Protein AF-A0A4U1EAR6-F1 (afdb_monomer)

Foldseek 3Di:
DDQVVDDPPDPPPPPDDDDPVVVVVVVVVVVVVVVVVVPPDPDDDDDPPDDDPDPDPVVVVVVVVCCVVCVVPCVQVVVCVVVVHHD

Organism: Monodon monoceros (NCBI:txid40151)

Nearest PDB structures (foldseek):
  9fmd-assembly1_M  TM=9.748E-01  e=3.874E-12  Homo sapiens
  6qdv-assembly1_y  TM=9.728E-01  e=7.543E-12  Homo sapiens
  8c6j-assembly1_y  TM=9.776E-01  e=2.466E-11  Homo sapiens
  7w59-assembly1_M  TM=9.276E-01  e=4.458E-11  Homo sapiens

pLDDT: mean 91.57, std 7.73, range [57.41, 98.44]

Solvent-accessible surface area (backbone atoms only — not comparable to full-atom values): 5696 Å² total; per-residue (Å²): 110,68,79,81,61,60,58,99,87,49,84,70,73,92,75,78,77,80,56,69,71,59,51,51,53,5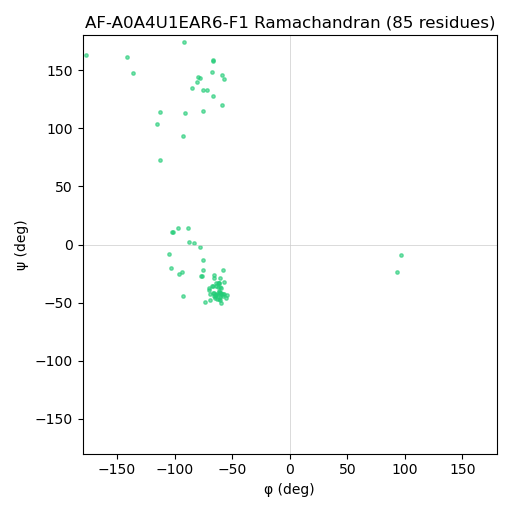1,50,56,50,52,51,54,51,49,56,54,57,70,59,64,75,71,84,73,87,84,66,88,89,52,89,77,93,52,93,45,74,70,46,44,54,47,52,58,47,47,44,74,73,42,40,85,79,43,48,66,60,51,54,24,59,77,65,75,53,75,132

InterPro domains:
  IPR013260 mRNA splicing factor SYF2 [PF08231] (2-82)
  IPR013260 mRNA splicing factor SYF2 [PTHR13264] (2-87)

Structure (mmCIF, N/CA/C/O backbone):
data_AF-A0A4U1EAR6-F1
#
_entry.id   AF-A0A4U1EAR6-F1
#
loop_
_atom_site.group_PDB
_atom_site.id
_atom_site.type_symbol
_atom_site.label_atom_id
_atom_site.label_alt_id
_atom_site.label_comp_id
_atom_site.label_asym_id
_atom_site.label_entity_id
_atom_site.label_seq_id
_atom_site.pdbx_PDB_ins_code
_atom_site.Cartn_x
_atom_site.Cartn_y
_atom_site.Cartn_z
_atom_site.occupancy
_atom_site.B_iso_or_equiv
_atom_site.auth_seq_id
_atom_site.auth_comp_id
_atom_site.auth_asym_id
_atom_site.auth_atom_id
_atom_site.pdbx_PDB_model_num
ATOM 1 N N . GLU A 1 1 ? 43.226 -7.447 -18.111 1.00 62.78 1 GLU A N 1
ATOM 2 C CA . GLU A 1 1 ? 42.805 -8.017 -16.811 1.00 62.78 1 GLU A CA 1
ATOM 3 C C . GLU A 1 1 ? 42.643 -6.940 -15.740 1.00 62.78 1 GLU A C 1
ATOM 5 O O . GLU A 1 1 ? 41.590 -6.918 -15.120 1.00 62.78 1 GLU A O 1
ATOM 10 N N . GLU A 1 2 ? 43.587 -6.000 -15.582 1.00 72.06 2 GLU A N 1
ATOM 11 C CA . GLU A 1 2 ? 43.482 -4.907 -14.586 1.00 72.06 2 GLU A CA 1
ATOM 12 C C . GLU A 1 2 ? 42.287 -3.953 -14.784 1.00 72.06 2 GLU A C 1
ATOM 14 O O . GLU A 1 2 ? 41.714 -3.487 -13.807 1.00 72.06 2 GLU A O 1
ATOM 19 N N . GLU A 1 3 ? 41.855 -3.689 -16.022 1.00 79.50 3 GLU A N 1
ATOM 20 C CA . GLU A 1 3 ? 40.665 -2.854 -16.266 1.00 79.50 3 GLU A CA 1
ATOM 21 C C . GLU A 1 3 ? 39.336 -3.582 -16.014 1.00 79.50 3 GLU A C 1
ATOM 23 O O . GLU A 1 3 ? 38.337 -2.957 -15.677 1.00 79.50 3 GLU A O 1
ATOM 28 N N . PHE A 1 4 ? 39.301 -4.909 -16.149 1.00 88.06 4 PHE A N 1
ATOM 29 C CA . PHE A 1 4 ? 38.079 -5.681 -15.900 1.00 88.06 4 PHE A CA 1
ATOM 30 C C . PHE A 1 4 ? 37.805 -5.848 -14.396 1.00 88.06 4 PHE A C 1
ATOM 32 O O . PHE A 1 4 ? 36.651 -5.948 -13.982 1.00 88.06 4 PHE A O 1
ATOM 39 N N . TYR A 1 5 ? 38.859 -5.819 -13.576 1.00 90.38 5 TYR A N 1
ATOM 40 C CA . TYR A 1 5 ? 38.787 -5.829 -12.114 1.00 90.38 5 TYR A CA 1
ATOM 41 C C . TYR A 1 5 ? 39.281 -4.487 -11.543 1.00 90.38 5 TYR A C 1
ATOM 43 O O . TYR A 1 5 ? 40.387 -4.422 -11.000 1.00 90.38 5 TYR A O 1
ATOM 51 N N . PRO A 1 6 ? 38.496 -3.399 -11.673 1.00 89.44 6 PRO A N 1
ATOM 52 C CA . PRO A 1 6 ? 38.941 -2.068 -11.283 1.00 89.44 6 PRO A CA 1
ATOM 53 C C . PRO A 1 6 ? 39.124 -1.928 -9.768 1.00 89.44 6 PRO A C 1
ATOM 55 O O . PRO A 1 6 ? 38.387 -2.500 -8.964 1.00 89.44 6 PRO A O 1
ATOM 58 N N . THR A 1 7 ? 40.076 -1.082 -9.381 1.00 89.75 7 THR A N 1
ATOM 59 C CA . THR A 1 7 ? 40.201 -0.560 -8.014 1.00 89.75 7 THR A CA 1
ATOM 60 C C . THR A 1 7 ? 39.436 0.760 -7.892 1.00 89.75 7 THR A C 1
ATOM 62 O O . THR A 1 7 ? 38.970 1.320 -8.884 1.00 89.75 7 THR A O 1
ATOM 65 N N . SER A 1 8 ? 39.337 1.316 -6.683 1.00 89.31 8 SER A N 1
ATOM 66 C CA . SER A 1 8 ? 38.686 2.616 -6.462 1.00 89.31 8 SER A CA 1
ATOM 67 C C . SER A 1 8 ? 39.301 3.771 -7.267 1.00 89.31 8 SER A C 1
ATOM 69 O O . SER A 1 8 ? 38.628 4.773 -7.479 1.00 89.31 8 SER A O 1
ATOM 71 N N . ASN A 1 9 ? 40.558 3.636 -7.710 1.00 88.31 9 ASN A N 1
ATOM 72 C CA . ASN A 1 9 ? 41.297 4.661 -8.456 1.00 88.31 9 ASN A CA 1
ATOM 73 C C . ASN A 1 9 ? 41.360 4.380 -9.973 1.00 88.31 9 ASN A C 1
ATOM 75 O O . ASN A 1 9 ? 42.140 5.014 -10.681 1.00 88.31 9 ASN A O 1
ATOM 79 N N . SER A 1 10 ? 40.585 3.418 -10.482 1.00 86.06 10 SER A N 1
ATOM 80 C CA . SER A 1 10 ? 40.559 3.066 -11.907 1.00 86.06 10 SER A CA 1
ATOM 81 C C . SER A 1 10 ? 39.695 4.037 -12.728 1.00 86.06 10 SER A C 1
ATOM 83 O O . SER A 1 10 ? 38.645 4.491 -12.279 1.00 86.06 10 SER A O 1
ATOM 85 N N . LEU A 1 11 ? 40.104 4.327 -13.969 1.00 84.44 11 LEU A N 1
ATOM 86 C CA . LEU A 1 11 ? 39.513 5.382 -14.814 1.00 84.44 11 LEU A CA 1
ATOM 87 C C . LEU A 1 11 ? 38.311 4.929 -15.678 1.00 84.44 11 LEU A C 1
ATOM 89 O O . LEU A 1 11 ? 37.900 5.646 -16.584 1.00 84.44 11 LEU A O 1
ATOM 93 N N . LEU A 1 12 ? 37.718 3.760 -15.416 1.00 83.56 12 LEU A N 1
ATOM 94 C CA . LEU A 1 12 ? 36.595 3.225 -16.213 1.00 83.56 12 LEU A CA 1
ATOM 95 C C . LEU A 1 12 ? 35.249 3.913 -15.937 1.00 83.56 12 LEU A C 1
ATOM 97 O O . LEU A 1 12 ? 34.276 3.716 -16.664 1.00 83.56 12 LEU A O 1
ATOM 101 N N . HIS A 1 13 ? 35.160 4.697 -14.865 1.00 87.19 13 HIS A N 1
ATOM 102 C CA . HIS A 1 13 ? 33.933 5.392 -14.505 1.00 87.19 13 HIS A CA 1
ATOM 103 C C . HIS A 1 13 ? 33.689 6.604 -15.421 1.00 87.19 13 HIS A C 1
ATOM 105 O O . HIS A 1 13 ? 34.580 7.422 -15.628 1.00 87.19 13 HIS A O 1
ATOM 111 N N . GLY A 1 14 ? 32.462 6.748 -15.931 1.00 88.06 14 GLY A N 1
ATOM 112 C CA . GLY A 1 14 ? 32.028 7.913 -16.718 1.00 88.06 14 GLY A CA 1
ATOM 113 C C . GLY A 1 14 ? 32.082 7.754 -18.242 1.00 88.06 14 GLY A C 1
ATOM 114 O O . GLY A 1 14 ? 31.532 8.595 -18.945 1.00 88.06 14 GLY A O 1
ATOM 115 N N . THR A 1 15 ? 32.675 6.677 -18.765 1.00 89.75 15 THR A N 1
ATOM 116 C CA . THR A 1 15 ? 32.737 6.392 -20.216 1.00 89.75 15 THR A CA 1
ATOM 117 C C . THR A 1 15 ? 31.772 5.295 -20.670 1.00 89.75 15 THR A C 1
ATOM 119 O O . THR A 1 15 ? 31.607 5.073 -21.868 1.00 89.75 15 THR A O 1
ATOM 122 N N . HIS A 1 16 ? 31.115 4.610 -19.731 1.00 91.94 16 HIS A N 1
ATOM 123 C CA . HIS A 1 16 ? 30.202 3.512 -20.029 1.00 91.94 16 HIS A CA 1
ATOM 124 C C . HIS A 1 16 ? 28.861 4.022 -20.570 1.00 91.94 16 HIS A C 1
ATOM 126 O O . HIS A 1 16 ? 28.082 4.649 -19.848 1.00 91.94 16 HIS A O 1
ATOM 132 N N . VAL A 1 17 ? 28.573 3.690 -21.827 1.00 94.69 17 VAL A N 1
ATOM 133 C CA . VAL A 1 17 ? 27.268 3.887 -22.463 1.00 94.69 17 VAL A CA 1
ATOM 134 C C . VAL A 1 17 ? 26.709 2.499 -22.789 1.00 94.69 17 VAL A C 1
ATOM 136 O O . VAL A 1 17 ? 27.208 1.869 -23.722 1.00 94.69 17 VAL A O 1
ATOM 139 N N . PRO A 1 18 ? 25.741 1.983 -22.008 1.00 94.50 18 PRO A N 1
ATOM 140 C CA . PRO A 1 18 ? 25.177 0.660 -22.250 1.00 94.50 18 PRO A CA 1
ATOM 141 C C . PRO A 1 18 ? 24.394 0.617 -23.560 1.00 94.50 18 PRO A C 1
ATOM 143 O O . PRO A 1 18 ? 23.903 1.636 -24.056 1.00 94.50 18 PRO A O 1
ATOM 146 N N . SER A 1 19 ? 24.224 -0.591 -24.083 1.00 97.31 19 SER A N 1
ATOM 147 C CA . SER A 1 19 ? 23.297 -0.843 -25.181 1.00 97.31 19 SER A CA 1
ATOM 148 C C . SER A 1 19 ? 21.843 -0.629 -24.742 1.00 97.31 19 SER A C 1
ATOM 150 O O . SER A 1 19 ? 21.501 -0.716 -23.560 1.00 97.31 19 SER A O 1
ATOM 152 N N . THR A 1 20 ? 20.953 -0.387 -25.704 1.00 97.06 20 THR A N 1
ATOM 153 C CA . THR A 1 20 ? 19.516 -0.236 -25.431 1.00 97.06 20 THR A CA 1
ATOM 154 C C . THR A 1 20 ? 18.916 -1.493 -24.800 1.00 97.06 20 THR A C 1
ATOM 156 O O . THR A 1 20 ? 18.120 -1.387 -23.876 1.00 97.06 20 THR A O 1
ATOM 159 N N . GLU A 1 21 ? 19.368 -2.680 -25.209 1.00 97.44 21 GLU A N 1
ATOM 160 C CA . GLU A 1 21 ? 18.896 -3.962 -24.669 1.00 97.44 21 GLU A CA 1
ATOM 161 C C . GLU A 1 21 ? 19.199 -4.121 -23.168 1.00 97.44 21 GLU A C 1
ATOM 163 O O . GLU A 1 21 ? 18.403 -4.679 -22.410 1.00 97.44 21 GLU A O 1
ATOM 168 N N . GLU A 1 22 ? 20.348 -3.622 -22.705 1.00 97.19 22 GLU A N 1
ATOM 169 C CA . GLU A 1 22 ? 20.716 -3.648 -21.285 1.00 97.19 22 GLU A CA 1
ATOM 170 C C . GLU A 1 22 ? 19.863 -2.683 -20.458 1.00 97.19 22 GLU A C 1
ATOM 172 O O . GLU A 1 22 ? 19.474 -3.018 -19.334 1.00 97.19 22 GLU A O 1
ATOM 177 N N . ILE A 1 23 ? 19.536 -1.520 -21.029 1.00 97.44 23 ILE A N 1
ATOM 178 C CA . ILE A 1 23 ? 18.622 -0.547 -20.422 1.00 97.44 23 ILE A CA 1
ATOM 179 C C . ILE A 1 23 ? 17.220 -1.151 -20.317 1.00 97.44 23 ILE A C 1
ATOM 181 O O . ILE A 1 23 ? 16.621 -1.098 -19.244 1.00 97.44 23 ILE A O 1
ATOM 185 N N . ASP A 1 24 ? 16.720 -1.791 -21.374 1.00 98.06 24 ASP A N 1
ATOM 186 C CA . ASP A 1 24 ? 15.388 -2.402 -21.383 1.00 98.06 24 ASP A CA 1
ATOM 187 C C . ASP A 1 24 ? 15.259 -3.487 -20.305 1.00 98.06 24 ASP A C 1
ATOM 189 O O . ASP A 1 24 ? 14.275 -3.532 -19.564 1.00 98.06 24 ASP A O 1
ATOM 193 N N . ARG A 1 25 ? 16.292 -4.323 -20.128 1.00 98.00 25 ARG A N 1
ATOM 194 C CA . ARG A 1 25 ? 16.327 -5.312 -19.035 1.00 98.00 25 ARG A CA 1
ATOM 195 C C . ARG A 1 25 ? 16.265 -4.662 -17.654 1.00 98.00 25 ARG A C 1
ATOM 197 O O . ARG A 1 25 ? 15.576 -5.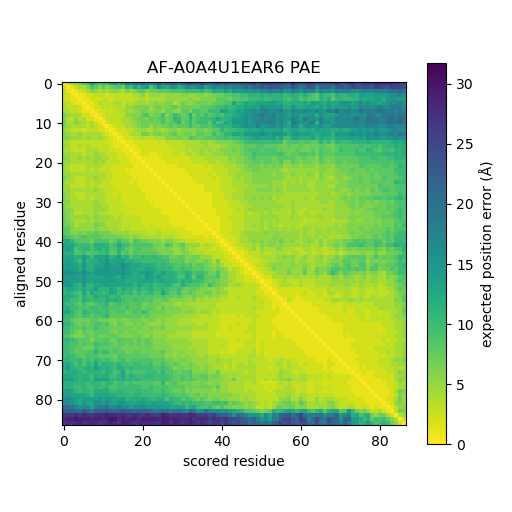183 -16.776 1.00 98.00 25 ARG A O 1
ATOM 204 N N . MET A 1 26 ? 16.983 -3.557 -17.452 1.00 97.88 26 MET A N 1
ATOM 205 C CA . MET A 1 26 ? 16.950 -2.804 -16.196 1.00 97.88 26 MET A CA 1
ATOM 206 C C . MET A 1 26 ? 15.555 -2.216 -15.944 1.00 97.88 26 MET A C 1
ATOM 208 O O . MET A 1 26 ? 15.048 -2.314 -14.829 1.00 97.88 26 MET A O 1
ATOM 212 N N . VAL A 1 27 ? 14.915 -1.644 -16.968 1.00 98.44 27 VAL A N 1
ATOM 213 C CA . VAL A 1 27 ? 13.558 -1.084 -16.861 1.00 98.44 27 VAL A CA 1
ATOM 214 C C . VAL A 1 27 ? 12.557 -2.167 -16.460 1.00 98.44 27 VAL A C 1
ATOM 216 O O . VAL A 1 27 ? 11.823 -1.986 -15.489 1.00 98.44 27 VAL A O 1
ATOM 219 N N . VAL A 1 28 ? 12.592 -3.326 -17.122 1.00 98.44 28 VAL A N 1
ATOM 220 C CA . VAL A 1 28 ? 11.710 -4.461 -16.805 1.00 98.44 28 VAL A CA 1
ATOM 221 C C . VAL A 1 28 ? 11.895 -4.950 -15.362 1.00 98.44 28 VAL A C 1
ATOM 223 O O . VAL A 1 28 ? 10.927 -5.348 -14.710 1.00 98.44 28 VAL A O 1
ATOM 226 N N . ASP A 1 29 ? 13.122 -4.951 -14.838 1.00 98.38 29 ASP A N 1
ATOM 227 C CA . ASP A 1 29 ? 13.368 -5.325 -13.440 1.00 98.38 29 ASP A CA 1
ATOM 228 C C . ASP A 1 29 ? 12.813 -4.284 -12.453 1.00 98.38 29 ASP A C 1
ATOM 230 O O . ASP A 1 29 ? 12.133 -4.638 -11.484 1.00 98.38 29 ASP A O 1
ATOM 234 N N . LEU A 1 30 ? 13.006 -2.992 -12.740 1.00 98.38 30 LEU A N 1
ATOM 235 C CA . LEU A 1 30 ? 12.450 -1.907 -11.930 1.00 98.38 30 LEU A CA 1
ATOM 236 C C . LEU A 1 30 ? 10.920 -1.943 -11.892 1.00 98.38 30 LEU A C 1
ATOM 238 O O . LEU A 1 30 ? 10.334 -1.768 -10.822 1.00 98.38 30 LEU A O 1
ATOM 242 N N . GLU A 1 31 ? 10.264 -2.221 -13.017 1.00 98.25 31 GLU A N 1
ATOM 243 C CA . GLU A 1 31 ? 8.807 -2.376 -13.080 1.00 98.25 31 GLU A CA 1
ATOM 244 C C . GLU A 1 31 ? 8.327 -3.523 -12.183 1.00 98.25 31 GLU A C 1
ATOM 246 O O . GLU A 1 31 ? 7.422 -3.341 -11.362 1.00 98.25 31 GLU A O 1
ATOM 251 N N . LYS A 1 32 ? 9.000 -4.680 -12.225 1.00 98.25 32 LYS A N 1
ATOM 252 C CA . LYS A 1 32 ? 8.699 -5.811 -11.328 1.00 98.25 32 LYS A CA 1
ATOM 253 C C . LYS A 1 32 ? 8.902 -5.449 -9.857 1.00 98.25 32 LYS A C 1
ATOM 255 O O . LYS A 1 32 ? 8.107 -5.852 -8.999 1.00 98.25 32 LYS A O 1
ATOM 260 N N . GLN A 1 33 ? 9.952 -4.694 -9.539 1.00 98.00 33 GLN A N 1
ATOM 261 C CA . GLN A 1 33 ? 10.208 -4.236 -8.175 1.00 98.00 33 GLN A CA 1
ATOM 262 C C . GLN A 1 33 ? 9.128 -3.258 -7.695 1.00 98.00 33 GLN A C 1
ATOM 264 O O . GLN A 1 33 ? 8.669 -3.371 -6.553 1.00 98.00 33 GLN A O 1
ATOM 269 N N . ILE A 1 34 ? 8.697 -2.333 -8.557 1.00 97.44 34 ILE A N 1
ATOM 270 C CA . ILE A 1 34 ? 7.601 -1.396 -8.287 1.00 97.44 34 ILE A CA 1
ATOM 271 C C . ILE A 1 34 ? 6.317 -2.173 -8.000 1.00 97.44 34 ILE A C 1
ATOM 273 O O . ILE A 1 34 ? 5.723 -1.988 -6.937 1.00 97.44 34 ILE A O 1
ATOM 277 N N . GLU A 1 35 ? 5.950 -3.129 -8.853 1.00 97.38 35 GLU A N 1
ATOM 278 C CA . GLU A 1 35 ? 4.762 -3.954 -8.634 1.00 97.38 35 GLU A CA 1
ATOM 279 C C . GLU A 1 35 ? 4.800 -4.713 -7.304 1.00 97.38 35 GLU A C 1
ATOM 281 O O . GLU A 1 35 ? 3.792 -4.818 -6.596 1.00 97.38 35 GLU A O 1
ATOM 286 N N . LYS A 1 36 ? 5.962 -5.276 -6.954 1.00 97.25 36 LYS A N 1
ATOM 287 C CA . LYS A 1 36 ? 6.147 -5.990 -5.688 1.00 97.25 36 LYS A CA 1
ATOM 288 C C . LYS A 1 36 ? 5.981 -5.050 -4.493 1.00 97.25 36 LYS A C 1
ATOM 290 O O . LYS A 1 36 ? 5.345 -5.430 -3.508 1.00 97.25 36 LYS A O 1
ATOM 295 N N . ARG A 1 37 ? 6.539 -3.838 -4.574 1.00 96.19 37 ARG A N 1
ATOM 296 C CA . ARG A 1 37 ? 6.433 -2.806 -3.533 1.00 96.19 37 ARG A 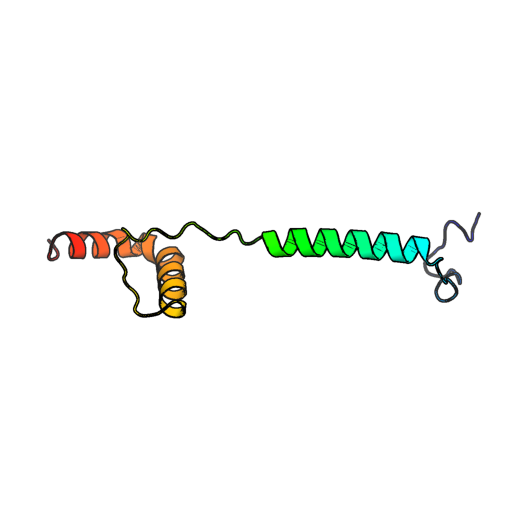CA 1
ATOM 297 C C . ARG A 1 37 ? 4.988 -2.352 -3.347 1.00 96.19 37 ARG A C 1
ATOM 299 O O . ARG A 1 37 ? 4.531 -2.252 -2.211 1.00 96.19 37 ARG A O 1
ATOM 306 N N . ASP A 1 38 ? 4.256 -2.131 -4.431 1.00 95.44 38 ASP A N 1
ATOM 307 C CA . ASP A 1 38 ? 2.882 -1.627 -4.373 1.00 95.44 38 ASP A CA 1
ATOM 308 C C . ASP A 1 38 ? 1.929 -2.648 -3.717 1.00 95.44 38 ASP A C 1
ATOM 310 O O . ASP A 1 38 ? 0.987 -2.283 -3.011 1.00 95.44 38 ASP A O 1
ATOM 314 N N . LYS A 1 39 ? 2.239 -3.946 -3.843 1.00 94.94 39 LYS A N 1
ATOM 315 C CA . LYS A 1 39 ? 1.506 -5.061 -3.215 1.00 94.94 39 LYS A CA 1
ATOM 316 C C . LYS A 1 39 ? 1.913 -5.334 -1.751 1.00 94.94 39 LYS A C 1
ATOM 318 O O . LYS A 1 39 ? 1.369 -6.260 -1.141 1.00 94.94 39 LYS A O 1
ATOM 323 N N . TYR A 1 40 ? 2.845 -4.567 -1.166 1.00 94.56 40 TYR A N 1
ATOM 324 C CA . TYR A 1 40 ? 3.361 -4.798 0.195 1.00 94.56 40 TYR A CA 1
ATOM 325 C C . TYR A 1 40 ? 2.280 -4.648 1.277 1.00 94.56 40 TYR A C 1
ATOM 327 O O . TYR A 1 40 ? 2.135 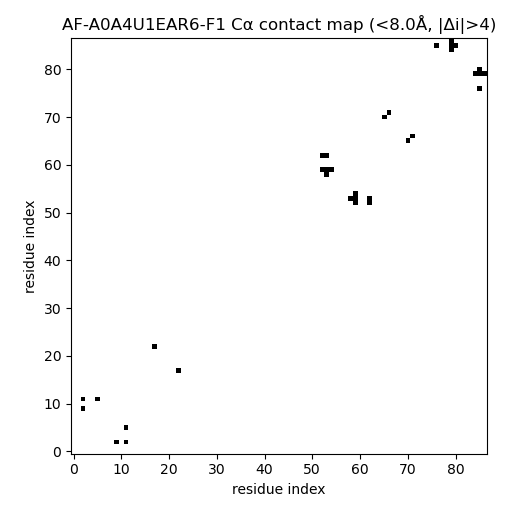-5.508 2.148 1.00 94.56 40 TYR A O 1
ATOM 335 N N . SER A 1 41 ? 1.481 -3.577 1.208 1.00 92.12 41 SER A N 1
ATOM 336 C CA . SER A 1 41 ? 0.376 -3.340 2.143 1.00 92.12 41 SER A CA 1
ATOM 337 C C . SER A 1 41 ? -0.923 -3.911 1.581 1.00 92.12 41 SER A C 1
ATOM 339 O O . SER A 1 41 ? -1.635 -3.261 0.814 1.00 92.12 41 SER A O 1
ATOM 341 N N . ARG A 1 42 ? -1.238 -5.156 1.946 1.00 92.38 42 ARG A N 1
ATOM 342 C CA . ARG A 1 42 ? -2.450 -5.833 1.463 1.00 92.38 42 ARG A CA 1
ATOM 343 C C . ARG A 1 42 ? -3.709 -5.238 2.096 1.00 92.38 42 ARG A C 1
ATOM 345 O O . ARG A 1 42 ? -3.793 -5.078 3.317 1.00 92.38 42 ARG A O 1
ATOM 352 N N . ARG A 1 43 ? -4.719 -4.960 1.267 1.00 91.06 43 ARG A N 1
ATOM 353 C CA . ARG A 1 43 ? -6.046 -4.528 1.725 1.00 91.06 43 ARG A CA 1
ATOM 354 C C . ARG A 1 43 ? -6.724 -5.678 2.477 1.00 91.06 43 ARG A C 1
ATOM 356 O O . ARG A 1 43 ? -6.813 -6.787 1.962 1.00 91.06 43 ARG A O 1
ATOM 363 N N . ARG A 1 44 ? -7.201 -5.407 3.695 1.00 90.44 44 ARG A N 1
ATOM 364 C CA . ARG A 1 44 ? -8.040 -6.345 4.458 1.00 90.44 44 ARG A CA 1
ATOM 365 C C . ARG A 1 44 ? -9.476 -6.304 3.914 1.00 90.44 44 ARG A C 1
ATOM 367 O O . ARG A 1 44 ? -9.906 -5.207 3.542 1.00 90.44 44 ARG A O 1
ATOM 374 N N . PRO A 1 45 ? -10.191 -7.445 3.855 1.00 90.88 45 PRO A N 1
ATOM 375 C CA . PRO A 1 45 ? -11.583 -7.464 3.419 1.00 90.88 45 PRO A CA 1
ATOM 376 C C . PRO A 1 45 ? -12.419 -6.535 4.303 1.00 90.88 45 PRO A C 1
ATOM 378 O O . PRO A 1 45 ? -12.156 -6.391 5.499 1.00 90.88 45 PRO A O 1
ATOM 381 N N . TYR A 1 46 ? -13.372 -5.853 3.677 1.00 89.75 46 TYR A N 1
ATOM 382 C CA . TYR A 1 46 ? -14.371 -5.058 4.377 1.00 89.75 46 TYR A CA 1
ATOM 383 C C . TYR A 1 46 ? -15.513 -5.990 4.781 1.00 89.75 46 TYR A C 1
ATOM 385 O O . TYR A 1 46 ? -15.910 -6.819 3.969 1.00 89.75 46 TYR A O 1
ATOM 393 N N . ASN A 1 47 ? -15.978 -5.873 6.021 1.00 90.69 47 ASN A N 1
ATOM 394 C CA . ASN A 1 47 ? -17.151 -6.578 6.519 1.00 90.69 47 ASN A CA 1
ATOM 395 C C . ASN A 1 47 ? -18.225 -5.521 6.787 1.00 90.69 47 ASN A C 1
ATOM 397 O O . ASN A 1 47 ? -18.000 -4.651 7.629 1.00 90.69 47 ASN A O 1
ATOM 401 N N . ASP A 1 48 ? -19.314 -5.561 6.030 1.00 88.44 48 ASP A N 1
ATOM 402 C CA . ASP A 1 48 ? -20.473 -4.676 6.161 1.00 88.44 48 ASP A CA 1
ATOM 403 C C . ASP A 1 48 ? -21.354 -5.030 7.365 1.00 88.44 48 ASP A C 1
ATOM 405 O O . ASP A 1 48 ? -22.006 -4.142 7.905 1.00 88.44 48 ASP A O 1
ATOM 409 N N . ASP A 1 49 ? -21.275 -6.268 7.859 1.00 90.44 49 ASP A N 1
ATOM 410 C CA . ASP A 1 49 ? -21.958 -6.708 9.084 1.00 90.44 49 ASP A CA 1
ATOM 411 C C . ASP A 1 49 ? -21.247 -6.261 10.379 1.00 90.44 49 ASP A C 1
ATOM 413 O O . ASP A 1 49 ? -21.695 -6.572 11.482 1.00 90.44 49 ASP A O 1
ATOM 417 N N . ALA A 1 50 ? -20.095 -5.589 10.284 1.00 89.44 50 ALA A N 1
ATOM 418 C CA . ALA A 1 50 ? -19.368 -5.122 11.461 1.00 89.44 50 ALA A CA 1
ATOM 419 C C . ALA A 1 50 ? -19.971 -3.823 12.014 1.00 89.44 50 ALA A C 1
ATOM 421 O O . ALA A 1 50 ? -20.253 -2.904 11.248 1.00 89.44 50 ALA A O 1
ATOM 422 N N . ASP A 1 51 ? -20.049 -3.697 13.341 1.00 88.44 51 ASP A N 1
ATOM 423 C CA . ASP A 1 51 ? -20.460 -2.445 13.982 1.00 88.44 51 ASP A CA 1
ATOM 424 C C . ASP A 1 51 ? -19.517 -1.294 13.599 1.00 88.44 51 ASP A C 1
ATOM 426 O O . ASP A 1 51 ? -18.302 -1.326 13.831 1.00 88.44 51 ASP A O 1
ATOM 430 N N . ILE A 1 52 ? -20.090 -0.264 12.973 1.00 90.19 52 ILE A N 1
ATOM 431 C CA . ILE A 1 52 ? -19.357 0.883 12.442 1.00 90.19 52 ILE A CA 1
ATOM 432 C C . ILE A 1 52 ? -19.281 1.980 13.508 1.00 90.19 52 ILE A C 1
ATOM 434 O O . ILE A 1 52 ? -20.273 2.624 13.835 1.00 90.19 52 ILE A O 1
ATOM 438 N N . ASP A 1 53 ? -18.069 2.253 13.991 1.00 90.88 53 ASP A N 1
ATOM 439 C CA . ASP A 1 53 ? -17.767 3.305 14.973 1.00 90.88 53 ASP A CA 1
ATOM 440 C C . ASP A 1 53 ? -17.264 4.622 14.334 1.00 90.88 53 ASP A C 1
ATOM 442 O O . ASP A 1 53 ? -16.702 5.493 15.006 1.00 90.88 53 ASP A O 1
ATOM 446 N N . TYR A 1 54 ? -17.433 4.785 13.017 1.00 92.81 54 TYR A N 1
ATOM 447 C CA . TYR A 1 54 ? -16.902 5.913 12.250 1.00 92.81 54 TYR A CA 1
ATOM 448 C C . TYR A 1 54 ? -17.913 6.500 11.260 1.00 92.81 54 TYR A C 1
ATOM 450 O O . TYR A 1 54 ? -18.707 5.804 10.644 1.00 92.81 54 TYR A O 1
ATOM 458 N N . ILE A 1 55 ? -17.814 7.812 11.035 1.00 94.12 55 ILE A N 1
ATOM 459 C CA . ILE A 1 55 ? -18.643 8.545 10.058 1.00 94.12 55 ILE A CA 1
ATOM 460 C C . ILE A 1 55 ? -17.944 8.648 8.688 1.00 94.12 55 ILE A C 1
ATOM 462 O O . ILE A 1 55 ? -18.590 8.837 7.663 1.00 94.12 55 ILE A O 1
ATOM 466 N N . ASN A 1 56 ? -16.607 8.548 8.642 1.00 93.50 56 ASN A N 1
ATOM 467 C CA . ASN A 1 56 ? -15.834 8.680 7.403 1.00 93.50 56 ASN A CA 1
ATOM 468 C C . ASN A 1 56 ? -14.646 7.700 7.331 1.00 93.50 56 ASN A C 1
ATOM 470 O O . ASN A 1 56 ? -14.157 7.212 8.348 1.00 93.50 56 ASN A O 1
ATOM 474 N N . GLU A 1 57 ? -14.128 7.468 6.123 1.00 91.62 57 GLU A N 1
ATOM 475 C CA . GLU A 1 57 ? -13.019 6.534 5.846 1.00 91.62 57 GLU A CA 1
ATOM 476 C C . GLU A 1 57 ? -11.697 6.892 6.547 1.00 91.62 57 GLU A C 1
ATOM 478 O O . GLU A 1 57 ? -10.908 6.020 6.925 1.00 91.62 57 GLU A O 1
ATOM 483 N N . ARG A 1 58 ? -11.415 8.189 6.733 1.00 95.50 58 ARG A N 1
ATOM 484 C CA . ARG A 1 58 ? -10.212 8.628 7.460 1.00 95.50 58 ARG A CA 1
ATOM 485 C C . ARG A 1 58 ? -10.337 8.311 8.951 1.00 95.50 58 ARG A C 1
ATOM 487 O O . ARG A 1 58 ? -9.365 7.851 9.548 1.00 95.50 58 ARG A O 1
ATOM 494 N N . ASN A 1 59 ? -11.529 8.488 9.510 1.00 95.56 59 ASN A N 1
ATOM 495 C CA . ASN A 1 59 ? -11.871 8.151 10.880 1.00 95.56 59 ASN A CA 1
ATOM 496 C C . ASN A 1 59 ? -11.823 6.629 11.083 1.00 95.56 59 ASN A C 1
ATOM 498 O O . ASN A 1 59 ? -11.168 6.177 12.009 1.00 95.56 59 ASN A O 1
ATOM 502 N N . ALA A 1 60 ? -12.316 5.823 10.135 1.00 93.81 60 ALA A N 1
ATOM 503 C CA . ALA A 1 60 ? -12.172 4.361 10.176 1.00 93.81 60 ALA A CA 1
ATOM 504 C C . ALA A 1 60 ? -10.704 3.913 10.308 1.00 93.81 60 ALA A C 1
ATOM 506 O O . ALA A 1 60 ? -10.360 3.018 11.082 1.00 93.81 60 ALA A O 1
ATOM 507 N N . LYS A 1 61 ? -9.799 4.542 9.544 1.00 94.88 61 LYS A N 1
ATOM 508 C CA . LYS A 1 61 ? -8.353 4.272 9.630 1.00 94.88 61 LYS A CA 1
ATOM 509 C C . LYS A 1 61 ? -7.760 4.730 10.963 1.00 94.88 61 LYS A C 1
ATOM 511 O O . LYS A 1 61 ? -6.849 4.070 11.468 1.00 94.88 61 LYS A O 1
ATOM 516 N N . PHE A 1 62 ? -8.254 5.836 11.515 1.00 96.94 62 PHE A N 1
ATOM 517 C CA . PHE A 1 62 ? -7.841 6.340 12.819 1.00 96.94 62 PHE A CA 1
ATOM 518 C C . PHE A 1 62 ? -8.323 5.430 13.956 1.00 96.94 62 PHE A C 1
ATOM 520 O O . PHE A 1 62 ? -7.488 5.003 14.746 1.00 96.94 62 PHE A O 1
ATOM 527 N N . ASN A 1 63 ? -9.591 5.015 13.970 1.00 95.38 63 ASN A N 1
ATOM 528 C CA . ASN A 1 63 ? -10.136 4.045 14.925 1.00 95.38 63 ASN A CA 1
ATOM 529 C C . ASN A 1 63 ? -9.374 2.713 14.854 1.00 95.38 63 ASN A C 1
ATOM 531 O O . ASN A 1 63 ? -8.899 2.219 15.871 1.00 95.38 63 ASN A O 1
ATOM 535 N N . LYS A 1 64 ? -9.075 2.196 13.650 1.00 94.75 64 LYS A N 1
ATOM 536 C CA . LYS A 1 64 ? -8.192 1.018 13.473 1.00 94.75 64 LYS A CA 1
ATOM 537 C C . LYS A 1 64 ? -6.768 1.234 13.999 1.00 94.75 64 LYS A C 1
ATOM 539 O O . LYS A 1 64 ? -6.077 0.273 14.341 1.00 94.75 64 LYS A O 1
ATOM 544 N N . LYS A 1 65 ? -6.257 2.469 13.998 1.00 96.88 65 LYS A N 1
ATOM 545 C CA . LYS A 1 65 ? -4.970 2.800 14.626 1.00 96.88 65 LYS A CA 1
ATOM 546 C C . LYS A 1 65 ? -5.125 2.796 16.145 1.00 96.88 65 LYS A C 1
ATOM 548 O O . LYS A 1 65 ? -4.327 2.134 16.796 1.00 96.88 65 LYS A O 1
ATOM 553 N N . ALA A 1 66 ? -6.140 3.470 16.678 1.00 96.19 66 ALA A N 1
ATOM 554 C CA . ALA A 1 66 ? -6.438 3.505 18.102 1.00 96.19 66 ALA A CA 1
ATOM 555 C C . ALA A 1 66 ? -6.609 2.090 18.669 1.00 96.19 66 ALA A C 1
ATOM 557 O O . ALA A 1 66 ? -5.945 1.759 19.640 1.00 96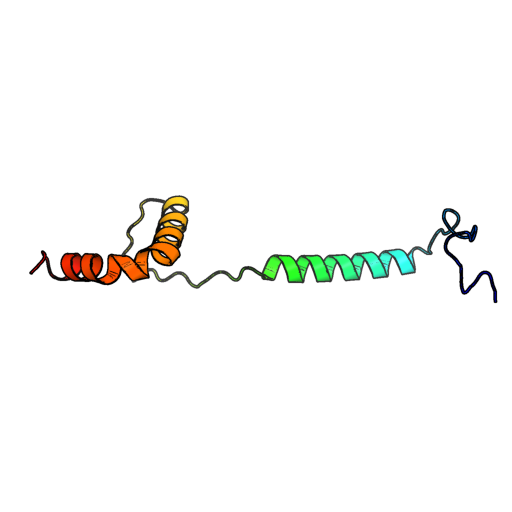.19 66 ALA A O 1
ATOM 558 N N . GLU A 1 67 ? -7.358 1.216 17.998 1.00 95.00 67 GLU A N 1
ATOM 559 C CA . GLU A 1 67 ? -7.544 -0.178 18.412 1.00 95.00 67 GLU A CA 1
ATOM 560 C C . GLU A 1 67 ? -6.217 -0.951 18.486 1.00 95.00 67 GLU A C 1
ATOM 562 O O . GLU A 1 67 ? -5.967 -1.670 19.449 1.00 95.00 67 GLU A O 1
ATOM 567 N N . ARG A 1 68 ? -5.305 -0.759 17.519 1.00 95.81 68 ARG A N 1
ATOM 568 C CA . ARG A 1 68 ? -3.989 -1.427 17.533 1.00 95.81 68 ARG A CA 1
ATOM 569 C C . ARG A 1 68 ? -3.107 -1.017 18.711 1.00 95.81 68 ARG A C 1
ATOM 571 O O . A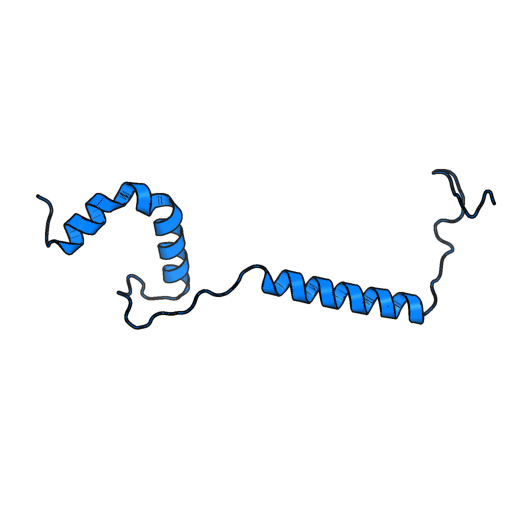RG A 1 68 ? -2.301 -1.829 19.152 1.00 95.81 68 ARG A O 1
ATOM 578 N N . PHE A 1 69 ? -3.207 0.229 19.172 1.00 97.19 69 PHE A N 1
ATOM 579 C CA . PHE A 1 69 ? -2.382 0.738 20.273 1.00 97.19 69 PHE A CA 1
ATOM 580 C C . PHE A 1 69 ? -3.065 0.582 21.633 1.00 97.19 69 PHE A C 1
ATOM 582 O O . PHE A 1 69 ? -2.429 0.163 22.596 1.00 97.19 69 PHE A O 1
ATOM 589 N N . TYR A 1 70 ? -4.350 0.915 21.708 1.00 97.50 70 TYR A N 1
ATOM 590 C CA . TYR A 1 70 ? -5.101 1.041 22.951 1.00 97.50 70 TYR A CA 1
ATOM 591 C C . TYR A 1 70 ? -6.023 -0.141 23.230 1.00 97.50 70 TYR A C 1
ATOM 593 O O . TYR A 1 70 ? -6.333 -0.361 24.394 1.00 97.50 70 TYR A O 1
ATOM 601 N N . GLY A 1 71 ? -6.393 -0.947 22.228 1.00 94.94 71 GLY A N 1
ATOM 602 C CA . GLY A 1 71 ? -7.342 -2.057 22.396 1.00 94.94 71 GLY A CA 1
ATOM 603 C C . GLY A 1 71 ? -6.915 -3.071 23.461 1.00 94.94 71 GLY A C 1
ATOM 604 O O . G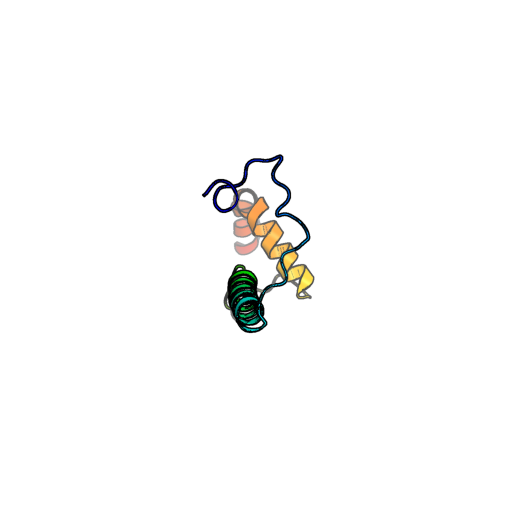LY A 1 71 ? -7.750 -3.591 24.195 1.00 94.94 71 GLY A O 1
ATOM 605 N N . LYS A 1 72 ? -5.601 -3.279 23.640 1.00 96.19 72 LYS A N 1
ATOM 606 C CA . LYS A 1 72 ? -5.060 -4.116 24.727 1.00 96.19 72 LYS A CA 1
ATOM 607 C C . LYS A 1 72 ? -5.399 -3.572 26.123 1.00 96.19 72 LYS A C 1
ATOM 609 O O . LYS A 1 72 ? -5.555 -4.351 27.055 1.00 96.19 72 LYS A O 1
ATOM 614 N N . TYR A 1 73 ? -5.470 -2.253 26.270 1.00 96.44 73 TYR A N 1
ATOM 615 C CA . TYR A 1 73 ? -5.683 -1.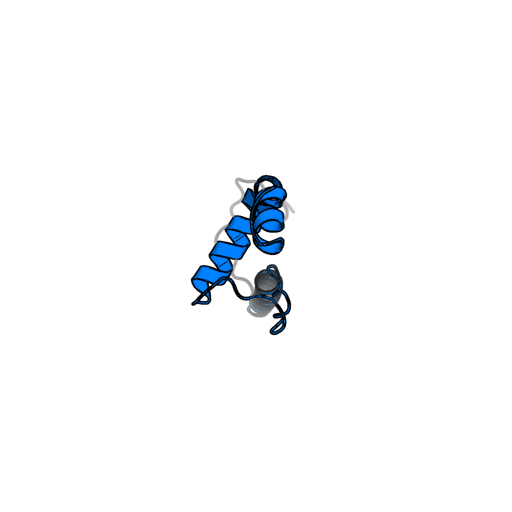567 27.545 1.00 96.44 73 TYR A CA 1
ATOM 616 C C . TYR A 1 73 ? -7.154 -1.205 27.777 1.00 96.44 73 TYR A C 1
ATOM 618 O O . TYR A 1 73 ? -7.577 -1.083 28.918 1.00 96.44 73 TYR A O 1
ATOM 626 N N . THR A 1 74 ? -7.940 -1.045 26.710 1.00 95.19 74 THR A N 1
ATOM 627 C CA . THR A 1 74 ? -9.351 -0.635 26.772 1.00 95.19 74 THR A CA 1
ATOM 628 C C . THR A 1 74 ? -10.333 -1.798 26.608 1.00 95.19 74 THR A C 1
ATOM 630 O O . THR A 1 74 ? -11.533 -1.564 26.474 1.00 95.19 74 THR A O 1
ATOM 633 N N . ALA A 1 75 ? -9.856 -3.048 26.643 1.00 93.38 75 ALA A N 1
ATOM 634 C CA . ALA A 1 75 ? -10.693 -4.238 26.488 1.00 93.38 75 ALA A CA 1
ATOM 635 C C . ALA A 1 75 ? -11.827 -4.304 27.527 1.00 93.38 75 ALA A C 1
ATOM 637 O O . ALA A 1 75 ? -12.965 -4.585 27.168 1.00 93.38 75 ALA A O 1
ATOM 638 N N . GLU A 1 76 ? -11.542 -3.990 28.793 1.00 92.44 76 GLU A N 1
ATOM 639 C CA . GLU A 1 76 ? -12.548 -3.971 29.864 1.00 92.44 76 GLU A CA 1
ATOM 640 C C . GLU A 1 76 ? -13.613 -2.892 29.630 1.00 92.44 76 GLU A C 1
ATOM 642 O O . GLU A 1 76 ? -14.808 -3.163 29.705 1.00 92.44 76 GLU A O 1
ATOM 647 N N . ILE A 1 77 ? -13.186 -1.686 29.243 1.00 92.81 77 ILE A N 1
ATOM 648 C CA . ILE A 1 77 ? -14.089 -0.571 28.932 1.00 92.81 77 ILE A CA 1
ATOM 649 C C . ILE A 1 77 ? -15.023 -0.948 27.776 1.00 92.81 77 ILE A C 1
ATOM 651 O O . ILE A 1 77 ? -16.223 -0.696 27.854 1.00 92.81 77 ILE A O 1
ATOM 655 N N . LYS A 1 78 ? -14.496 -1.594 26.727 1.00 92.00 78 LYS A N 1
ATOM 656 C CA . LYS A 1 78 ? -15.295 -2.056 25.585 1.00 92.00 78 LYS A CA 1
ATOM 657 C C . LYS A 1 78 ? -16.358 -3.068 26.015 1.00 92.00 78 LYS A C 1
ATOM 659 O O . LYS A 1 78 ? -17.526 -2.894 25.691 1.00 92.00 78 LYS A O 1
ATOM 664 N N . GLN A 1 79 ? -15.981 -4.058 26.821 1.00 92.44 79 GLN A N 1
ATOM 665 C CA . GLN A 1 79 ? -16.946 -5.033 27.328 1.00 92.44 79 GLN A CA 1
ATOM 666 C C . GLN A 1 79 ? -18.007 -4.397 28.240 1.00 92.44 79 GLN A C 1
ATOM 668 O O . GLN A 1 79 ? -19.160 -4.815 28.223 1.00 92.44 79 GLN A O 1
ATOM 673 N N . ASN A 1 80 ? -17.641 -3.391 29.038 1.00 92.31 80 ASN A N 1
ATOM 674 C CA . ASN A 1 80 ? -18.592 -2.675 29.891 1.00 92.31 80 ASN A CA 1
ATOM 675 C C . ASN A 1 80 ? -19.612 -1.874 29.067 1.00 92.31 80 ASN A C 1
ATOM 677 O O . ASN A 1 80 ? -20.779 -1.812 29.446 1.00 92.31 80 ASN A O 1
ATOM 681 N N . LEU A 1 81 ? -19.197 -1.307 27.928 1.00 90.31 81 LEU A N 1
ATOM 682 C CA . LEU A 1 81 ? -20.107 -0.657 26.981 1.00 90.31 81 LEU A CA 1
ATOM 683 C C . LEU A 1 81 ? -21.073 -1.667 26.343 1.00 90.31 81 LEU A C 1
ATOM 685 O O . LEU A 1 81 ? -22.273 -1.414 26.301 1.00 90.31 81 LEU A O 1
ATOM 689 N N . GLU A 1 82 ? -20.575 -2.830 25.917 1.00 88.25 82 GLU A N 1
ATOM 690 C CA . GLU A 1 82 ? -21.401 -3.899 25.328 1.00 88.25 82 GLU A CA 1
ATOM 691 C C . GLU A 1 82 ? -22.396 -4.510 26.335 1.00 88.25 82 GLU A C 1
ATOM 693 O O . GLU A 1 82 ? -23.456 -4.996 25.944 1.00 88.25 82 GLU A O 1
ATOM 698 N N . ARG A 1 83 ? -22.095 -4.454 27.640 1.00 90.81 83 ARG A N 1
ATOM 699 C CA . ARG A 1 83 ? -22.981 -4.925 28.725 1.00 90.81 83 ARG A CA 1
ATOM 700 C C . ARG A 1 83 ? -23.979 -3.873 29.225 1.00 90.81 83 ARG A C 1
ATOM 702 O O . ARG A 1 83 ? -24.755 -4.163 30.132 1.00 90.81 83 ARG A O 1
ATOM 709 N N . GLY A 1 84 ? -23.994 -2.677 28.639 1.00 82.38 84 GLY A N 1
ATOM 710 C CA . GLY A 1 84 ? -24.989 -1.637 28.913 1.00 82.38 84 GLY A CA 1
ATOM 711 C C . GLY A 1 84 ? -24.606 -0.627 29.997 1.00 82.38 84 GLY A C 1
ATOM 712 O O . GLY A 1 84 ? -25.106 0.487 29.936 1.00 82.38 84 GLY A O 1
ATOM 713 N N . THR A 1 85 ? -23.702 -0.966 30.922 1.00 73.56 85 THR A N 1
ATOM 714 C CA . THR A 1 85 ? -22.965 -0.076 31.847 1.00 73.56 85 THR A CA 1
ATOM 715 C C . THR A 1 85 ? -21.981 -0.923 32.668 1.00 73.56 85 THR A C 1
ATOM 717 O O . THR A 1 85 ? -22.121 -2.144 32.729 1.00 73.56 85 THR A O 1
ATOM 720 N N . ALA A 1 86 ? -20.988 -0.291 33.305 1.00 61.88 86 ALA A N 1
ATOM 721 C CA 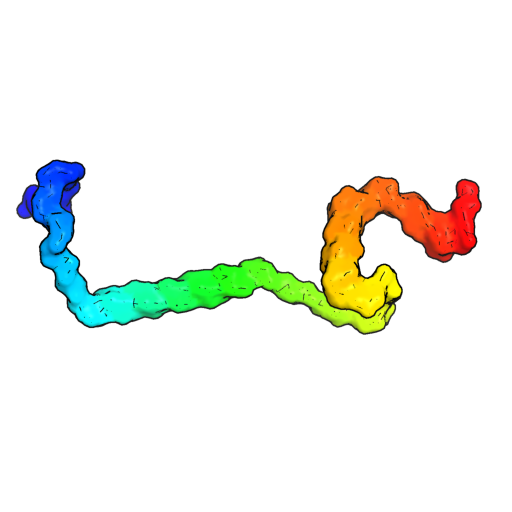. ALA A 1 86 ? -20.025 -0.978 34.170 1.00 61.88 86 ALA A CA 1
ATOM 722 C C . ALA A 1 86 ? -20.699 -1.712 35.350 1.00 61.88 86 ALA A C 1
ATOM 724 O O . ALA A 1 86 ? -21.696 -1.228 35.888 1.00 61.88 86 ALA A O 1
ATOM 725 N N . VAL A 1 87 ? -20.118 -2.854 35.738 1.00 57.41 87 VAL A N 1
ATOM 726 C CA . VAL A 1 87 ? -20.274 -3.444 37.082 1.00 57.41 87 VAL A CA 1
ATOM 727 C C . VAL A 1 87 ? -19.425 -2.649 38.066 1.00 57.41 87 VAL A C 1
ATOM 729 O O . VAL A 1 87 ? -18.302 -2.264 37.668 1.00 57.41 87 VAL A O 1
#

Mean predicted aligned error: 7.1 Å

Secondary structure (DSSP, 8-state):
-TTTS--TT-TTTT-----HHHHHHHHHHHHHHHHHHHTSSPPPPP-TTS----SSHHHHHHHHHHHHHHHHHHHHHHHHHHTTS--

Sequence (87 aa):
EEEFYPTSNSLLHGTHVPSTEEIDRMVVDLEKQIEKRDKYSRRRPYNDDADIDYINERNAKFNKKAERFYGKYTAEIKQNLERGTAV

Radius of gyration: 27.63 Å; Cα contacts (8 Å, |Δi|>4): 17; chains: 1; bounding box: 68×17×62 Å